Protein AF-A0A183U9F6-F1 (afdb_monomer)

Radius of gyration: 13.03 Å; Cα contacts (8 Å, |Δi|>4): 151; chains: 1; bounding box: 29×38×29 Å

Nearest PDB structures (foldseek):
  3mmy-assembly4_G  TM=9.254E-01  e=2.976E-05  Homo sapiens
  7vph-assembly4_G  TM=9.158E-01  e=4.800E-05  Homo sapiens
  7f90-assembly2_C  TM=9.411E-01  e=7.294E-05  Homo sapiens
  7byf-assembly2_D  TM=9.411E-01  e=8.727E-05  Mus musculus
  7vpg-assembly1_A  TM=9.030E-01  e=6.871E-05  Homo sapiens

Mean predicted aligned error: 4.93 Å

Solvent-accessible surface area (backbone atoms only — not comparable to full-atom values): 4717 Å² total; per-residue (Å²): 132,82,67,97,80,62,57,68,59,58,88,64,78,93,37,63,75,62,26,76,46,69,52,85,90,50,94,97,55,86,49,36,41,37,38,22,11,57,67,14,37,39,40,33,29,38,48,45,98,86,36,49,41,42,74,74,49,74,46,77,70,89,44,60,31,74,74,82,83,78,84,83,79,92,123

pLDDT: mean 89.65, std 14.22, range [39.34, 98.38]

Secondary structure (DSSP, 8-state):
---TT----SS--SS-EEEEEEPP--TTSPEEEEEEETTSEEEEEEE-TTS-EEEEEEEE-SS------PPP---

Organism: Toxocara canis (NCBI:txid6265)

InterPro domains:
  IPR015943 WD40/YVTN repeat-like-containing domain superfamily [G3DSA:2.130.10.10] (6-72)
  IPR036322 WD40-repeat-containing domain superfamily [SSF50978] (13-71)

Foldseek 3Di:
DPDPQAADAPPDDPADWQEKDWDDDDPPDWIKIWTWAQSQKIWIWTADPSSYTHTDDMDRRPGGDNYDDDDDDPD

Structure (mmCIF, N/CA/C/O backbone):
data_AF-A0A183U9F6-F1
#
_entry.id   AF-A0A183U9F6-F1
#
loop_
_atom_site.group_PDB
_atom_site.id
_atom_site.type_symbol
_atom_site.label_atom_id
_atom_site.label_alt_id
_atom_site.label_comp_id
_atom_site.label_asym_id
_atom_site.label_entity_id
_atom_site.label_seq_id
_atom_site.pdbx_PDB_ins_code
_atom_site.Cartn_x
_atom_site.Cartn_y
_atom_site.Cartn_z
_atom_site.occupancy
_atom_site.B_iso_or_equiv
_atom_site.auth_seq_id
_atom_site.auth_comp_id
_atom_site.auth_asym_id
_atom_site.auth_atom_id
_atom_site.pdbx_PDB_model_num
ATOM 1 N N . MET A 1 1 ? 1.416 22.412 5.547 1.00 39.34 1 MET A N 1
ATOM 2 C CA . MET A 1 1 ? 1.405 21.749 6.867 1.00 39.34 1 MET A CA 1
ATOM 3 C C . MET A 1 1 ? 0.559 20.497 6.702 1.00 39.34 1 MET A C 1
ATOM 5 O O . MET A 1 1 ? -0.623 20.637 6.425 1.00 39.34 1 MET A O 1
ATOM 9 N N . LEU A 1 2 ? 1.165 19.305 6.687 1.00 47.19 2 LEU A N 1
ATOM 10 C CA . LEU A 1 2 ? 0.404 18.052 6.578 1.00 47.19 2 LEU A CA 1
ATOM 11 C C . LEU A 1 2 ? -0.427 17.888 7.859 1.00 47.19 2 LEU A C 1
ATOM 13 O O . LEU A 1 2 ? 0.055 18.245 8.936 1.00 47.19 2 LEU A O 1
ATOM 17 N N . SER A 1 3 ? -1.684 17.457 7.735 1.00 45.50 3 SER A N 1
ATOM 18 C CA . SER A 1 3 ? -2.604 17.383 8.873 1.00 45.50 3 SER A CA 1
ATOM 19 C C . SER A 1 3 ? -2.047 16.451 9.964 1.00 45.50 3 SER A C 1
ATOM 21 O O . SER A 1 3 ? -1.394 15.455 9.645 1.00 45.50 3 SER A O 1
A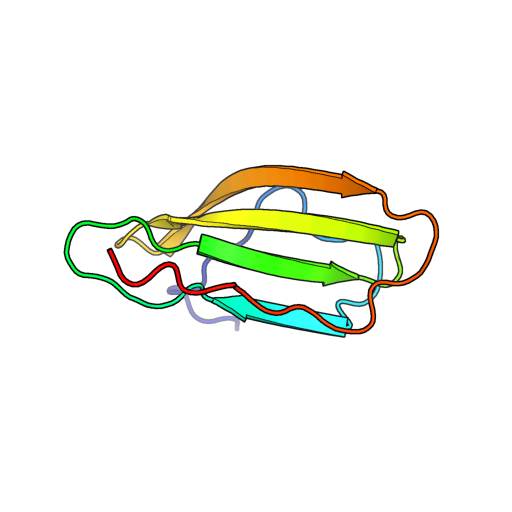TOM 23 N N . PRO A 1 4 ? -2.306 16.727 11.254 1.00 55.41 4 PRO A N 1
ATOM 24 C CA . PRO A 1 4 ? -1.826 15.890 12.357 1.00 55.41 4 PRO A CA 1
ATOM 25 C C . PRO A 1 4 ? -2.513 14.512 12.440 1.00 55.41 4 PRO A C 1
ATOM 27 O O . PRO A 1 4 ? -2.234 13.754 13.361 1.00 55.41 4 PRO A O 1
ATOM 30 N N . PHE A 1 5 ? -3.388 14.171 11.486 1.00 57.25 5 PHE A N 1
ATOM 31 C CA . PHE A 1 5 ? -4.213 12.957 11.486 1.00 57.25 5 PHE A CA 1
ATOM 32 C C . PHE A 1 5 ? -3.848 11.970 10.361 1.00 57.25 5 PHE A C 1
ATOM 34 O O . PHE A 1 5 ? -4.682 11.180 9.929 1.00 57.25 5 PHE A O 1
ATOM 41 N N . GLY A 1 6 ? -2.616 12.030 9.847 1.00 66.62 6 GLY A N 1
ATOM 42 C CA . GLY A 1 6 ? -2.151 11.163 8.761 1.00 66.62 6 GLY A CA 1
ATOM 43 C C . GLY A 1 6 ? -1.382 9.932 9.247 1.00 66.62 6 GLY A C 1
ATOM 44 O O . GLY A 1 6 ? -0.473 10.046 10.066 1.00 66.62 6 GLY A O 1
ATOM 45 N N . CYS A 1 7 ? -1.688 8.766 8.675 1.00 77.81 7 CYS A N 1
ATOM 46 C CA . CYS A 1 7 ? -0.910 7.545 8.875 1.00 77.81 7 CYS A CA 1
ATOM 47 C C . CYS A 1 7 ? 0.381 7.608 8.050 1.00 77.81 7 CYS A C 1
ATOM 49 O O . CYS A 1 7 ? 0.345 7.500 6.823 1.00 77.81 7 CYS A O 1
ATOM 51 N N . LYS A 1 8 ? 1.532 7.813 8.704 1.00 88.12 8 LYS A N 1
ATOM 52 C CA . LYS A 1 8 ? 2.840 7.715 8.041 1.00 88.12 8 LYS A CA 1
ATOM 53 C C . LYS A 1 8 ? 3.282 6.258 8.043 1.00 88.12 8 LYS A C 1
ATOM 55 O O . LYS A 1 8 ? 3.575 5.701 9.097 1.00 88.12 8 LYS A O 1
ATOM 60 N N . VAL A 1 9 ? 3.343 5.659 6.859 1.00 91.56 9 VAL A N 1
ATOM 61 C CA . VAL A 1 9 ? 3.746 4.260 6.723 1.00 91.56 9 VAL A CA 1
ATOM 62 C C . VAL A 1 9 ? 5.233 4.064 7.060 1.00 91.56 9 VAL A C 1
ATOM 64 O O . VAL A 1 9 ? 6.072 4.862 6.626 1.00 91.56 9 VAL A O 1
ATOM 67 N N . PRO A 1 10 ? 5.591 3.021 7.829 1.00 93.62 10 PRO A N 1
ATOM 68 C CA . PRO A 1 10 ? 6.975 2.577 7.946 1.00 93.62 10 PRO A CA 1
ATOM 69 C C . PRO A 1 10 ? 7.425 1.922 6.635 1.00 93.62 10 PRO A C 1
ATOM 71 O O . PRO A 1 10 ? 6.615 1.309 5.942 1.00 93.62 10 PRO A O 1
ATOM 74 N N . SER A 1 11 ? 8.716 2.029 6.311 1.00 93.94 11 SER A N 1
ATOM 75 C CA . SER A 1 11 ? 9.298 1.478 5.074 1.00 93.94 11 SER A CA 1
ATOM 76 C C . SER A 1 11 ? 8.506 1.884 3.817 1.00 93.94 11 SER A C 1
ATOM 78 O O . SER A 1 11 ? 7.943 1.018 3.139 1.00 93.94 11 SER A O 1
ATOM 80 N N . PRO A 1 12 ? 8.385 3.199 3.540 1.00 95.31 12 PRO A N 1
ATOM 81 C CA . PRO A 1 12 ? 7.653 3.676 2.373 1.00 95.31 12 PRO A CA 1
ATOM 82 C C . PRO A 1 12 ? 8.304 3.180 1.067 1.00 95.31 12 PRO A C 1
ATOM 84 O O . PRO A 1 12 ? 9.462 2.766 1.083 1.00 95.31 12 PRO A O 1
ATOM 87 N N . PRO A 1 13 ? 7.579 3.224 -0.062 1.00 96.31 13 PRO A N 1
ATOM 88 C CA . PRO A 1 13 ? 8.163 2.976 -1.376 1.00 96.31 13 PRO A CA 1
ATOM 89 C C . PRO A 1 13 ? 9.335 3.916 -1.680 1.00 96.31 13 PRO A C 1
ATOM 91 O O . PRO A 1 13 ? 9.283 5.097 -1.329 1.00 96.31 13 PRO A O 1
ATOM 94 N N . ASP A 1 14 ? 10.364 3.38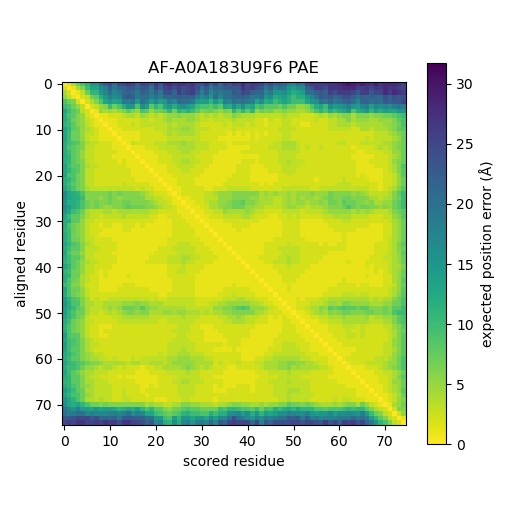6 -2.342 1.00 96.62 14 ASP A N 1
ATOM 95 C CA . ASP A 1 14 ? 11.592 4.128 -2.681 1.00 96.62 14 ASP A CA 1
ATOM 96 C C . ASP A 1 14 ? 11.493 4.840 -4.044 1.00 96.62 14 ASP A C 1
ATOM 98 O O . ASP A 1 14 ? 12.364 5.627 -4.414 1.00 96.62 14 ASP A O 1
ATOM 102 N N . ASP A 1 15 ? 10.405 4.588 -4.775 1.00 97.31 15 ASP A N 1
ATOM 103 C CA . ASP A 1 15 ? 10.043 5.245 -6.029 1.00 97.31 15 ASP A CA 1
ATOM 104 C C . ASP A 1 15 ? 8.528 5.541 -6.055 1.00 97.31 15 ASP A C 1
ATOM 106 O O . ASP A 1 15 ? 7.768 5.191 -5.143 1.00 97.31 15 ASP A O 1
ATOM 110 N N . THR A 1 16 ? 8.075 6.197 -7.117 1.00 97.75 16 THR A N 1
ATOM 111 C CA . THR A 1 16 ? 6.720 6.694 -7.340 1.00 97.75 16 THR A CA 1
ATOM 112 C C . THR A 1 16 ? 5.663 5.625 -7.070 1.00 97.75 16 THR A C 1
ATOM 114 O O . THR A 1 16 ? 5.677 4.537 -7.646 1.00 97.75 16 THR A O 1
ATOM 117 N N . VAL A 1 17 ? 4.706 5.952 -6.201 1.00 97.94 17 VAL A N 1
ATOM 118 C CA . VAL A 1 17 ? 3.539 5.105 -5.933 1.00 97.94 17 VAL A CA 1
ATOM 119 C C . VAL A 1 17 ? 2.546 5.247 -7.078 1.00 97.94 17 VAL A C 1
ATOM 121 O O . VAL A 1 17 ? 2.091 6.350 -7.371 1.00 97.94 17 VAL A O 1
ATOM 124 N N . GLN A 1 18 ? 2.203 4.128 -7.706 1.00 98.06 18 GLN A N 1
ATOM 125 C CA . GLN A 1 18 ? 1.301 4.076 -8.854 1.00 98.06 18 GLN A CA 1
ATOM 126 C C . GLN A 1 18 ? -0.118 3.662 -8.456 1.00 98.06 18 GLN A C 1
ATOM 128 O O . GLN A 1 18 ? -1.091 4.171 -9.011 1.00 98.06 18 GLN A O 1
ATOM 133 N N . ALA A 1 19 ? -0.236 2.754 -7.486 1.00 97.38 19 ALA A N 1
ATOM 134 C CA . ALA A 1 19 ? -1.508 2.224 -7.017 1.00 97.38 19 ALA A CA 1
ATOM 135 C C . ALA A 1 19 ? -1.556 2.229 -5.488 1.00 97.38 19 ALA A C 1
ATOM 137 O O . ALA A 1 19 ? -0.569 1.907 -4.825 1.00 97.38 19 ALA A O 1
ATOM 138 N N . LEU A 1 20 ? -2.714 2.582 -4.932 1.00 97.06 20 LEU A N 1
ATOM 139 C CA . LEU A 1 20 ? -2.974 2.576 -3.497 1.00 97.06 20 LEU A CA 1
ATOM 140 C C . LEU A 1 20 ? -4.422 2.140 -3.254 1.00 97.06 20 LEU A C 1
ATOM 142 O O . LEU A 1 20 ? -5.342 2.739 -3.814 1.00 97.06 20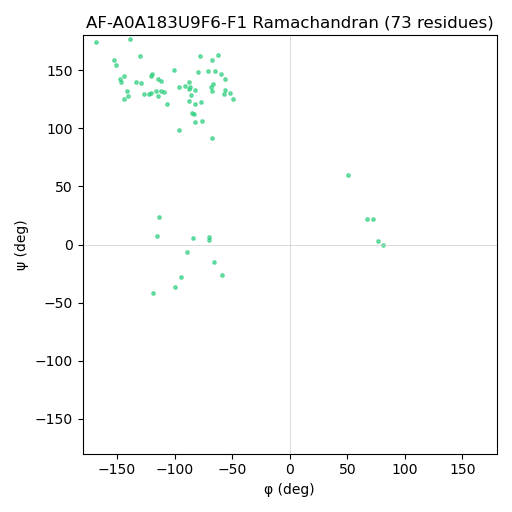 LEU A O 1
ATOM 146 N N . LYS A 1 21 ? -4.635 1.101 -2.442 1.00 96.88 21 LYS A N 1
ATOM 147 C CA . LYS A 1 21 ? -5.973 0.540 -2.191 1.00 96.88 21 LYS A CA 1
ATOM 148 C C . LYS A 1 21 ? -6.131 0.125 -0.734 1.00 96.88 21 LYS A C 1
ATOM 150 O O . LYS A 1 21 ? -5.283 -0.585 -0.194 1.00 96.88 21 LYS A O 1
ATOM 155 N N . PHE A 1 22 ? -7.240 0.518 -0.119 1.00 94.94 22 PHE A N 1
ATOM 156 C CA . PHE A 1 22 ? -7.684 -0.100 1.128 1.00 94.94 22 PHE A CA 1
ATOM 157 C C . PHE A 1 22 ? -8.377 -1.427 0.836 1.00 94.94 22 PHE A C 1
ATOM 159 O O . PHE A 1 22 ? -8.994 -1.577 -0.220 1.00 94.94 22 PHE A O 1
ATOM 166 N N . ASN A 1 23 ? -8.271 -2.376 1.762 1.00 95.00 23 ASN A N 1
ATOM 167 C CA . ASN A 1 23 ? -9.084 -3.583 1.709 1.00 95.00 23 ASN A CA 1
ATOM 168 C C . ASN A 1 23 ? -10.573 -3.260 1.957 1.00 95.00 23 ASN A C 1
ATOM 170 O O . ASN A 1 23 ? -10.898 -2.234 2.568 1.00 95.00 23 ASN A O 1
ATOM 174 N N . PRO A 1 24 ? -11.488 -4.146 1.529 1.00 92.88 24 PRO A N 1
ATOM 175 C CA . PRO A 1 24 ? -12.895 -4.083 1.905 1.00 92.88 24 PRO A CA 1
ATOM 176 C C . PRO A 1 24 ? -13.063 -3.985 3.425 1.00 92.88 24 PRO A C 1
ATOM 178 O O . PRO A 1 24 ? -12.467 -4.749 4.186 1.00 92.88 24 PRO A O 1
ATOM 181 N N . THR A 1 25 ? -13.869 -3.024 3.880 1.00 89.62 25 THR A N 1
ATOM 182 C CA . THR A 1 25 ? -14.103 -2.807 5.313 1.00 89.62 25 THR A CA 1
ATOM 183 C C . THR A 1 25 ? -15.171 -3.771 5.815 1.00 89.62 25 THR A C 1
ATOM 185 O O . THR A 1 25 ? -16.359 -3.582 5.561 1.00 89.62 25 THR A O 1
ATOM 188 N N . ILE A 1 26 ? -14.743 -4.794 6.554 1.00 88.25 26 ILE A N 1
ATOM 189 C CA . ILE A 1 26 ? -15.617 -5.796 7.171 1.00 88.25 26 ILE A CA 1
ATOM 190 C C . ILE A 1 26 ? -15.568 -5.614 8.691 1.00 88.25 26 ILE A C 1
ATOM 192 O O . ILE A 1 26 ? -14.492 -5.501 9.280 1.00 88.25 26 ILE A O 1
ATOM 196 N N . ALA A 1 27 ? -16.733 -5.580 9.342 1.00 88.50 27 ALA A N 1
ATOM 197 C CA . ALA A 1 27 ? -16.820 -5.389 10.789 1.00 88.50 27 ALA A CA 1
ATOM 198 C C . ALA A 1 27 ? -16.025 -6.470 11.545 1.00 88.50 27 ALA A C 1
ATOM 200 O O . ALA A 1 27 ? -16.190 -7.664 11.301 1.00 88.50 27 ALA A O 1
ATOM 201 N N . GLY A 1 28 ? -15.163 -6.041 12.471 1.00 88.31 28 GLY A N 1
ATOM 202 C CA . GLY A 1 28 ? -14.298 -6.934 13.249 1.00 88.31 28 GLY A CA 1
ATOM 203 C C . GLY A 1 28 ? -13.023 -7.395 12.531 1.00 88.31 28 GLY A C 1
ATOM 204 O O . GLY A 1 28 ? -12.233 -8.114 13.140 1.00 88.31 28 GLY A O 1
ATOM 205 N N . GLN A 1 29 ? -12.789 -6.981 11.281 1.00 90.75 29 GLN A N 1
ATOM 206 C CA . GLN A 1 29 ? -11.538 -7.245 10.569 1.00 90.75 29 GLN A CA 1
ATOM 207 C C . GLN A 1 29 ? -10.598 -6.027 10.581 1.00 90.75 29 GLN A C 1
ATOM 209 O O . GLN A 1 29 ? -11.059 -4.884 10.618 1.00 90.75 29 GLN A O 1
ATOM 214 N N . PRO A 1 30 ? -9.271 -6.248 10.549 1.00 93.19 30 PRO A N 1
ATOM 215 C CA . PRO A 1 30 ? -8.296 -5.168 10.438 1.00 93.19 30 PRO A CA 1
ATOM 216 C C . PRO A 1 30 ? -8.402 -4.416 9.101 1.00 93.19 30 PRO A C 1
ATOM 218 O O . PRO A 1 30 ? -8.710 -4.995 8.057 1.00 93.19 30 PRO A O 1
ATOM 221 N N . ILE A 1 31 ? -8.071 -3.124 9.139 1.00 94.00 31 ILE A N 1
ATOM 222 C CA . ILE A 1 31 ? -7.929 -2.283 7.947 1.00 94.00 31 ILE A CA 1
ATOM 223 C C . ILE A 1 31 ? -6.497 -2.413 7.430 1.00 94.00 31 ILE A C 1
ATOM 225 O O . ILE A 1 31 ? -5.533 -2.130 8.146 1.00 94.00 31 ILE A O 1
ATOM 229 N N . PHE A 1 32 ? -6.363 -2.806 6.171 1.00 95.56 32 PHE A N 1
ATOM 230 C CA . PHE A 1 32 ? -5.108 -2.888 5.447 1.00 95.56 32 PHE A CA 1
ATOM 231 C C . PHE A 1 32 ? -5.067 -1.883 4.301 1.00 95.56 32 PHE A C 1
ATOM 233 O O . PHE A 1 32 ? -6.045 -1.661 3.590 1.00 95.56 32 PHE A O 1
ATOM 240 N N . LEU A 1 33 ? -3.886 -1.317 4.101 1.00 96.44 33 LEU A N 1
ATOM 241 C CA . LEU A 1 33 ? -3.528 -0.476 2.974 1.00 96.44 33 LEU A CA 1
ATOM 242 C C . LEU A 1 33 ? -2.468 -1.206 2.158 1.00 96.44 33 LEU A C 1
ATOM 244 O O . LEU A 1 33 ? -1.450 -1.612 2.716 1.00 96.44 33 LEU A O 1
ATOM 248 N N . VAL A 1 34 ? -2.678 -1.342 0.852 1.00 97.94 34 VAL A N 1
ATOM 249 C CA . VAL A 1 34 ? -1.657 -1.843 -0.074 1.00 97.94 34 VAL A CA 1
ATOM 250 C C . VAL A 1 34 ? -1.196 -0.731 -1.009 1.00 97.94 34 VAL A C 1
ATOM 252 O O . VAL A 1 34 ? -2.015 0.062 -1.477 1.00 97.94 34 VAL A O 1
ATOM 255 N N . SER A 1 35 ? 0.106 -0.684 -1.293 1.00 98.31 35 SER A N 1
ATOM 256 C CA . SER A 1 35 ? 0.680 0.136 -2.363 1.00 98.31 35 SER A CA 1
ATOM 257 C C . SER A 1 35 ? 1.400 -0.703 -3.405 1.00 98.31 35 SER A C 1
ATOM 259 O O . SER A 1 35 ? 2.083 -1.669 -3.056 1.00 98.31 35 SER A O 1
ATOM 261 N N . GLY A 1 36 ? 1.333 -0.241 -4.649 1.00 98.38 36 GLY A N 1
ATOM 262 C CA . GLY A 1 36 ? 2.161 -0.674 -5.763 1.00 98.38 36 GLY A CA 1
ATOM 263 C C . GLY A 1 36 ? 3.019 0.493 -6.233 1.00 98.38 36 GLY A C 1
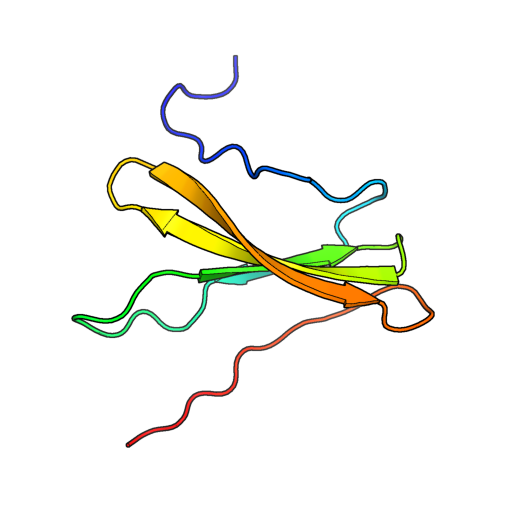ATOM 264 O O . GLY A 1 36 ? 2.506 1.604 -6.395 1.00 98.38 36 GLY A O 1
ATOM 265 N N . SER A 1 37 ? 4.315 0.258 -6.418 1.00 98.31 37 SER A N 1
ATOM 266 C CA . SER A 1 37 ? 5.279 1.287 -6.810 1.00 98.31 37 SER A CA 1
ATOM 267 C C . SER A 1 37 ? 6.144 0.844 -7.994 1.00 98.31 37 SER A C 1
ATOM 269 O O . SER A 1 37 ? 6.237 -0.339 -8.342 1.00 98.31 37 SER A O 1
ATOM 271 N N . TRP A 1 38 ? 6.765 1.835 -8.627 1.00 98.31 38 TRP A N 1
ATOM 272 C CA . TRP A 1 38 ? 7.769 1.678 -9.674 1.00 98.31 38 TRP A CA 1
ATOM 273 C C . TRP A 1 38 ? 9.071 1.034 -9.180 1.00 98.31 38 TRP A C 1
ATOM 275 O O . TRP A 1 38 ? 9.807 0.464 -9.983 1.00 98.31 38 TRP A O 1
ATOM 285 N N . ASP A 1 39 ? 9.290 0.976 -7.862 1.00 97.94 39 ASP A N 1
ATOM 286 C CA . ASP A 1 39 ? 10.391 0.224 -7.244 1.00 97.94 39 ASP A CA 1
ATOM 287 C C . ASP A 1 39 ? 10.230 -1.308 -7.335 1.00 97.94 39 ASP A C 1
ATOM 289 O O . ASP A 1 39 ? 11.043 -2.066 -6.806 1.00 97.94 39 ASP A O 1
ATOM 293 N N . SER A 1 40 ? 9.204 -1.770 -8.057 1.00 98.00 40 SER A N 1
ATOM 294 C CA . SER A 1 40 ? 8.880 -3.175 -8.309 1.00 98.00 40 SER A CA 1
ATOM 295 C C . SER A 1 40 ? 8.436 -3.954 -7.076 1.00 98.00 40 SER A C 1
ATOM 297 O O . SER A 1 40 ? 8.527 -5.186 -7.046 1.00 98.00 40 SER A O 1
ATOM 299 N N . VAL A 1 41 ? 7.951 -3.253 -6.050 1.00 98.25 41 VAL A N 1
ATOM 300 C CA . VAL A 1 41 ? 7.583 -3.856 -4.777 1.00 98.25 41 VAL A CA 1
ATOM 301 C C . VAL A 1 41 ? 6.149 -3.494 -4.374 1.00 98.25 41 VAL A C 1
ATOM 303 O O . VAL A 1 41 ? 5.750 -2.331 -4.313 1.00 98.25 41 VAL A O 1
ATOM 306 N N . ILE A 1 42 ? 5.377 -4.525 -4.030 1.00 98.25 42 ILE A N 1
ATOM 307 C CA . ILE A 1 42 ? 4.073 -4.419 -3.369 1.00 98.25 42 ILE A CA 1
ATOM 308 C C . ILE A 1 42 ? 4.307 -4.371 -1.861 1.00 98.25 42 ILE A C 1
ATOM 310 O O . ILE A 1 42 ? 5.071 -5.179 -1.331 1.00 98.25 42 ILE A O 1
ATOM 314 N N . ARG A 1 43 ? 3.642 -3.451 -1.158 1.00 98.38 43 ARG A N 1
ATOM 315 C CA . ARG A 1 43 ? 3.727 -3.310 0.307 1.00 98.38 43 ARG A CA 1
ATOM 316 C C . ARG A 1 43 ? 2.342 -3.268 0.920 1.00 98.38 43 ARG A C 1
ATOM 318 O O . ARG A 1 43 ? 1.464 -2.612 0.371 1.00 98.38 43 ARG A O 1
ATOM 325 N N . VAL A 1 44 ? 2.172 -3.939 2.056 1.00 97.94 44 VAL A N 1
ATOM 326 C CA . VAL A 1 44 ? 0.930 -3.969 2.835 1.00 97.94 44 VAL A CA 1
ATOM 327 C C . VAL A 1 44 ? 1.207 -3.465 4.244 1.00 97.94 44 VAL A C 1
ATOM 329 O O . VAL A 1 44 ? 2.101 -3.970 4.931 1.00 97.94 44 VAL A O 1
ATOM 332 N N . TRP A 1 45 ? 0.387 -2.521 4.692 1.00 97.75 45 TRP A N 1
ATOM 333 C CA . TRP A 1 45 ? 0.381 -2.013 6.058 1.00 97.75 45 TRP A CA 1
ATOM 334 C C . TRP A 1 45 ? -0.976 -2.236 6.706 1.00 97.75 45 TRP A C 1
ATOM 336 O O . TRP A 1 45 ? -2.004 -2.109 6.048 1.00 97.75 45 TRP A O 1
ATOM 346 N N . GLN A 1 46 ? -0.987 -2.523 8.003 1.00 96.00 46 GLN A N 1
ATOM 347 C CA . GLN A 1 46 ? -2.194 -2.408 8.815 1.00 96.00 46 GLN A CA 1
ATOM 348 C C . GLN A 1 46 ? -2.311 -0.978 9.332 1.00 96.00 46 GLN A C 1
ATOM 350 O O . GLN A 1 46 ? -1.328 -0.416 9.815 1.00 96.00 46 GLN A O 1
ATOM 355 N N . VAL A 1 47 ? -3.512 -0.412 9.254 1.00 94.38 47 VAL A N 1
ATOM 356 C CA . VAL A 1 47 ? -3.835 0.916 9.777 1.00 94.38 47 VAL A CA 1
ATOM 357 C C . VAL A 1 47 ? -4.681 0.747 11.035 1.00 94.38 47 VAL A C 1
ATOM 359 O O . VAL A 1 47 ? -5.739 0.120 10.999 1.00 94.38 47 VAL A O 1
ATOM 362 N N . SER A 1 48 ? -4.204 1.268 12.164 1.00 90.94 48 SER A N 1
ATOM 363 C CA . SER A 1 48 ? -4.959 1.270 13.419 1.00 90.94 48 SER A CA 1
ATOM 364 C C . SER A 1 48 ? -6.033 2.361 13.428 1.00 90.94 48 SER A C 1
ATOM 366 O O . SER A 1 48 ? -5.940 3.358 12.713 1.00 90.94 48 SER A O 1
ATOM 368 N N . GLU A 1 49 ? -7.008 2.231 14.329 1.00 86.19 49 GLU A N 1
ATOM 369 C CA . GLU A 1 49 ? -8.030 3.263 14.581 1.00 86.19 49 GLU A CA 1
ATOM 370 C C . GLU A 1 49 ? -7.427 4.612 15.011 1.00 86.19 49 GLU A C 1
ATOM 372 O O . GLU A 1 49 ? -8.001 5.670 14.770 1.00 86.19 49 GLU A O 1
ATOM 377 N N . THR A 1 50 ? -6.238 4.584 15.616 1.00 86.81 50 THR A N 1
ATOM 378 C CA . THR A 1 50 ? -5.479 5.777 16.020 1.00 86.81 50 THR A CA 1
ATOM 379 C C . THR A 1 50 ? -4.635 6.372 14.887 1.00 86.81 50 THR A C 1
ATOM 381 O O . THR A 1 50 ? -3.863 7.302 15.122 1.00 86.81 50 THR A O 1
ATOM 384 N N . GLY A 1 51 ? -4.751 5.839 13.666 1.00 83.75 51 GLY A N 1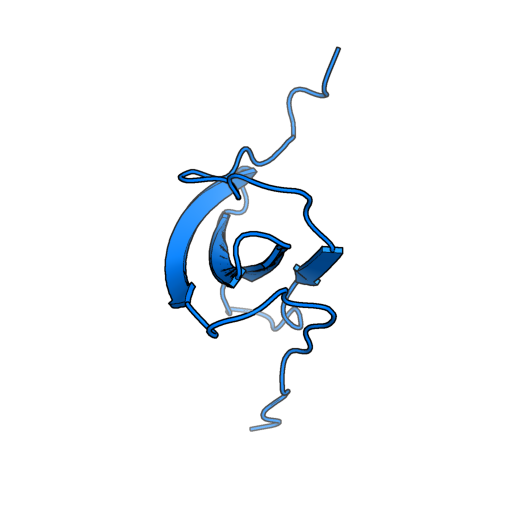
ATOM 385 C CA . GLY A 1 51 ? -4.001 6.293 12.497 1.00 83.75 51 GLY A CA 1
ATOM 386 C C . GLY A 1 51 ? -2.521 5.909 12.524 1.00 83.75 51 GLY A C 1
ATOM 387 O O . GLY A 1 51 ? -1.718 6.562 11.86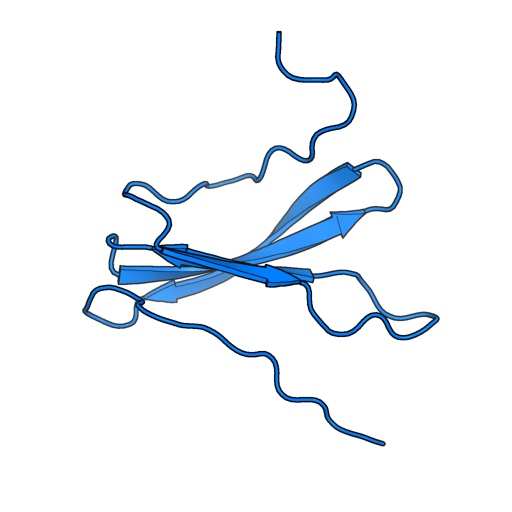5 1.00 83.75 51 GLY A O 1
ATOM 388 N N . GLN A 1 52 ? -2.135 4.883 13.288 1.00 90.69 52 GLN A N 1
ATOM 389 C CA . GLN A 1 52 ? -0.784 4.318 13.249 1.00 90.69 52 GLN A CA 1
ATOM 390 C C . GLN A 1 52 ? -0.697 3.236 12.172 1.00 90.69 52 GLN A C 1
ATOM 392 O O . GLN A 1 52 ? -1.617 2.435 12.011 1.00 90.69 52 GLN A O 1
ATOM 397 N N . CYS A 1 53 ? 0.418 3.212 11.444 1.00 93.44 53 CYS A N 1
ATOM 398 C CA . CYS A 1 53 ? 0.661 2.266 10.358 1.00 93.44 53 CYS A CA 1
ATOM 399 C C . CYS A 1 53 ? 1.724 1.254 10.786 1.00 93.44 53 CYS A C 1
ATOM 401 O O . CYS A 1 53 ? 2.807 1.637 11.226 1.00 93.44 53 CYS A O 1
ATOM 403 N N . GLU A 1 54 ? 1.452 -0.031 10.590 1.00 96.12 54 GLU A N 1
ATOM 404 C CA . GLU A 1 54 ? 2.392 -1.119 10.863 1.00 96.12 54 GLU A CA 1
ATOM 405 C C . GLU A 1 54 ? 2.654 -1.912 9.579 1.00 96.12 54 GLU A C 1
ATOM 407 O O . GLU A 1 54 ? 1.710 -2.304 8.896 1.00 96.12 54 GLU A O 1
ATOM 412 N N . ALA A 1 55 ? 3.921 -2.160 9.237 1.00 96.94 55 ALA A N 1
ATOM 413 C CA . ALA A 1 55 ? 4.269 -2.993 8.085 1.00 96.94 55 ALA A CA 1
ATOM 414 C C . ALA A 1 55 ? 3.866 -4.452 8.333 1.00 96.94 55 ALA A C 1
ATOM 416 O O . ALA A 1 55 ? 4.175 -5.010 9.385 1.00 96.94 55 ALA A O 1
ATOM 417 N N . LYS A 1 56 ? 3.194 -5.071 7.357 1.00 97.56 56 LYS A N 1
ATOM 418 C CA . LYS A 1 56 ? 2.714 -6.458 7.460 1.00 97.56 56 LYS A CA 1
ATOM 419 C C . LYS A 1 56 ? 3.303 -7.379 6.410 1.00 97.56 56 LYS A C 1
ATOM 421 O O . LYS A 1 56 ? 3.664 -8.504 6.739 1.00 97.56 56 LYS A O 1
ATOM 426 N N . ALA A 1 57 ? 3.409 -6.918 5.168 1.00 97.69 57 ALA A N 1
ATOM 427 C CA . ALA A 1 57 ? 3.956 -7.729 4.091 1.00 97.69 57 ALA A CA 1
ATOM 428 C C . ALA A 1 57 ? 4.624 -6.874 3.017 1.00 97.69 57 ALA A C 1
ATOM 430 O O . ALA A 1 57 ? 4.274 -5.710 2.812 1.00 97.69 57 ALA A O 1
ATOM 431 N N . GLN A 1 58 ? 5.570 -7.489 2.314 1.00 97.62 58 GLN A N 1
ATOM 432 C CA . GLN A 1 58 ? 6.231 -6.911 1.158 1.00 97.62 58 GLN A CA 1
ATOM 433 C C . GLN A 1 58 ? 6.573 -8.014 0.153 1.00 97.62 58 GLN A C 1
ATOM 435 O O . GLN A 1 58 ? 7.030 -9.085 0.549 1.00 97.62 58 GLN A O 1
ATOM 440 N N . GLN A 1 59 ? 6.394 -7.743 -1.139 1.00 98.12 59 GLN A N 1
ATOM 441 C CA . GLN A 1 59 ? 6.744 -8.672 -2.211 1.00 98.12 59 GLN A CA 1
ATOM 442 C C . GLN A 1 59 ? 7.353 -7.929 -3.401 1.00 98.12 59 GLN A C 1
ATOM 444 O O . GLN A 1 59 ? 6.756 -6.990 -3.915 1.00 98.12 59 GLN A O 1
ATOM 449 N N . ASN A 1 60 ? 8.527 -8.371 -3.858 1.00 97.62 60 ASN A N 1
ATOM 450 C CA . ASN A 1 60 ? 9.103 -7.918 -5.123 1.00 97.62 60 ASN A CA 1
ATOM 451 C C . ASN A 1 60 ? 8.472 -8.707 -6.282 1.00 97.62 60 ASN A C 1
ATOM 453 O O . ASN A 1 60 ? 8.367 -9.932 -6.201 1.00 97.62 60 ASN A O 1
ATOM 457 N N . VAL A 1 61 ? 8.047 -8.010 -7.335 1.00 96.75 61 VAL A N 1
ATOM 458 C CA . VAL A 1 61 ? 7.374 -8.605 -8.502 1.00 96.75 61 VAL A CA 1
ATOM 459 C C . VAL A 1 61 ? 8.176 -8.485 -9.806 1.00 96.75 61 VAL A C 1
ATOM 461 O O . VAL A 1 61 ? 7.681 -8.858 -10.864 1.00 96.75 61 VAL A O 1
ATOM 464 N N . GLY A 1 62 ? 9.425 -8.007 -9.749 1.00 96.69 62 GLY A N 1
ATOM 465 C CA . GLY A 1 62 ? 10.364 -7.992 -10.881 1.00 96.69 62 GL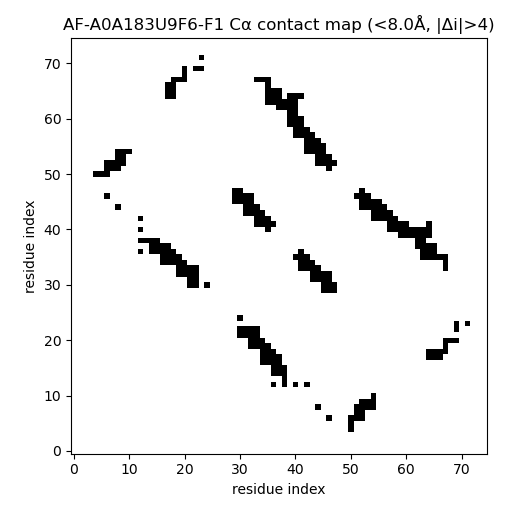Y A CA 1
ATOM 466 C C . GLY A 1 62 ? 10.123 -6.912 -11.943 1.00 96.69 62 GLY A C 1
ATOM 467 O O . GLY A 1 62 ? 10.847 -6.870 -12.935 1.00 96.69 62 GLY A O 1
ATOM 468 N N . GLY A 1 63 ? 9.137 -6.036 -11.745 1.00 97.25 63 GLY A N 1
ATOM 469 C CA . GLY A 1 63 ? 8.869 -4.868 -12.582 1.00 97.25 63 GLY A CA 1
ATOM 470 C C . GLY A 1 63 ? 7.861 -3.916 -11.927 1.00 97.25 63 GLY A C 1
ATOM 471 O O . GLY A 1 63 ? 7.307 -4.256 -10.879 1.00 97.25 63 GLY A O 1
ATOM 472 N N . PRO A 1 64 ? 7.604 -2.735 -12.520 1.00 98.00 64 PRO A N 1
ATOM 473 C CA . PRO A 1 64 ? 6.705 -1.737 -11.946 1.00 98.00 64 PRO A CA 1
ATOM 474 C C . PRO A 1 64 ? 5.303 -2.291 -11.681 1.00 98.00 64 PRO A C 1
ATOM 476 O O . PRO A 1 64 ? 4.695 -2.919 -12.551 1.00 98.00 64 PRO A O 1
ATOM 479 N N . VAL A 1 65 ? 4.767 -2.019 -10.491 1.00 98.06 65 VAL A N 1
ATOM 480 C CA . VAL A 1 65 ? 3.391 -2.392 -10.146 1.00 98.06 65 VAL A CA 1
ATOM 481 C C . VAL A 1 65 ? 2.452 -1.319 -10.682 1.00 98.06 65 VAL A C 1
ATOM 483 O O . VAL A 1 65 ? 2.469 -0.189 -10.201 1.00 98.06 65 VAL A O 1
ATOM 486 N N . LEU A 1 66 ? 1.633 -1.666 -11.674 1.00 97.81 66 LEU A N 1
ATOM 487 C CA . LEU A 1 66 ? 0.763 -0.699 -12.353 1.00 97.81 66 LEU A CA 1
ATOM 488 C C . LEU A 1 66 ? -0.654 -0.629 -11.778 1.00 97.81 66 LEU A C 1
ATOM 490 O O . LEU A 1 66 ? -1.283 0.423 -11.853 1.00 97.81 66 LEU A O 1
ATOM 494 N N . ASP A 1 67 ? -1.143 -1.727 -11.205 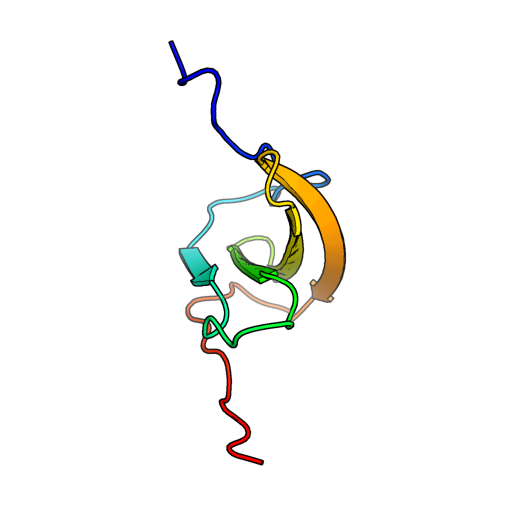1.00 97.44 67 ASP A N 1
ATOM 495 C CA . ASP A 1 67 ? -2.476 -1.807 -10.613 1.00 97.44 67 ASP A CA 1
ATOM 496 C C . ASP A 1 67 ? -2.520 -2.854 -9.493 1.00 97.44 67 ASP A C 1
ATOM 498 O O . ASP A 1 67 ? -1.662 -3.739 -9.421 1.00 97.44 67 ASP A O 1
ATOM 502 N N . LEU A 1 68 ? -3.507 -2.726 -8.606 1.00 96.62 68 LEU A N 1
ATOM 503 C CA . LEU A 1 68 ? -3.740 -3.593 -7.456 1.00 96.62 68 LEU A CA 1
ATOM 504 C C . LEU A 1 68 ? -5.236 -3.702 -7.171 1.00 96.62 68 LEU A C 1
ATOM 506 O O . LEU A 1 68 ? -5.952 -2.702 -7.215 1.00 96.62 68 LEU A O 1
ATOM 510 N N . GLU A 1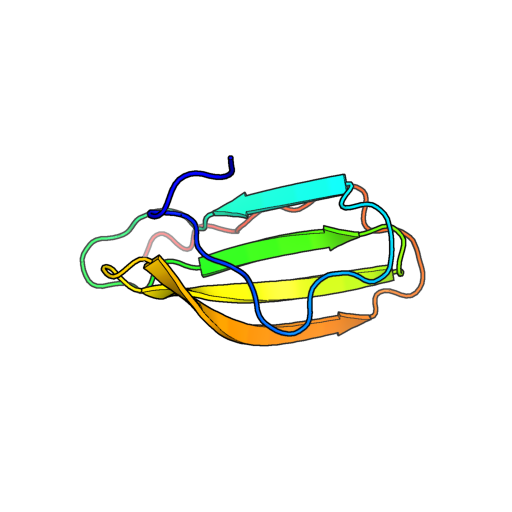 69 ? -5.675 -4.891 -6.770 1.00 95.69 69 GLU A N 1
ATOM 511 C CA . GLU A 1 69 ? -7.049 -5.136 -6.341 1.00 95.69 69 GLU A CA 1
ATOM 512 C C . GLU A 1 69 ? -7.067 -6.154 -5.197 1.00 95.69 69 GLU A C 1
ATOM 514 O O . GLU A 1 69 ? -6.247 -7.077 -5.155 1.00 95.69 69 GLU A O 1
ATOM 519 N N . TRP A 1 70 ? -7.992 -5.973 -4.256 1.00 93.44 70 TRP A N 1
ATOM 520 C CA . TRP A 1 70 ? -8.233 -6.947 -3.197 1.00 93.44 70 TRP A CA 1
ATOM 521 C C . TRP A 1 70 ? -9.304 -7.925 -3.670 1.00 93.44 70 TRP A C 1
ATOM 523 O O . TRP A 1 70 ? -10.320 -7.519 -4.223 1.00 93.44 70 TRP A O 1
ATOM 533 N N . PHE A 1 71 ? -9.105 -9.220 -3.437 1.00 88.50 71 PHE A N 1
ATOM 534 C CA . PHE A 1 71 ? -10.168 -10.193 -3.667 1.00 88.50 71 PHE A CA 1
ATOM 535 C C . PHE A 1 71 ? -11.059 -10.277 -2.424 1.00 88.50 71 PHE A C 1
ATOM 537 O O . PHE A 1 71 ? -10.575 -10.469 -1.307 1.00 88.50 71 PHE A O 1
ATOM 544 N N . GLU A 1 72 ? -12.368 -10.150 -2.616 1.00 77.38 72 GLU A N 1
ATOM 545 C CA . GLU A 1 72 ? -13.350 -10.438 -1.575 1.00 77.38 72 GLU A CA 1
ATOM 546 C C . GLU A 1 72 ? -13.614 -11.942 -1.536 1.00 77.38 72 GLU A C 1
ATOM 548 O O . GLU A 1 72 ? -14.047 -12.537 -2.524 1.00 77.38 72 GLU A O 1
ATOM 553 N N . VAL A 1 73 ? -13.371 -12.571 -0.385 1.00 67.06 73 VAL A N 1
ATOM 554 C CA . VAL A 1 73 ? -13.930 -13.897 -0.113 1.00 67.06 73 VAL A CA 1
ATOM 555 C C . VAL A 1 73 ? -15.204 -13.673 0.686 1.00 67.06 73 VAL A C 1
ATOM 557 O O . VAL A 1 73 ? -15.154 -13.446 1.892 1.00 67.06 73 VAL A O 1
ATOM 560 N N . ASN A 1 74 ? -16.344 -13.703 -0.002 1.00 56.41 74 ASN A N 1
ATOM 561 C CA . ASN A 1 74 ? -17.648 -13.780 0.648 1.00 56.41 74 ASN A CA 1
ATOM 562 C C . ASN A 1 74 ? -17.760 -15.161 1.311 1.00 56.41 74 ASN A C 1
ATOM 564 O O . ASN A 1 74 ? -18.138 -16.130 0.652 1.00 56.41 74 ASN A O 1
ATOM 568 N N . CYS A 1 75 ? -17.360 -15.252 2.579 1.00 50.91 75 CYS A N 1
ATOM 569 C CA . CYS A 1 75 ? -17.643 -16.390 3.453 1.00 50.91 75 CYS A CA 1
ATOM 570 C C . CYS A 1 75 ? -18.951 -16.147 4.205 1.00 50.91 75 CYS A C 1
ATOM 572 O O . CYS A 1 75 ? -19.076 -15.054 4.805 1.00 50.91 75 CYS A O 1
#

Sequence (75 aa):
MLSPFGCKVPSPPDDTVQALKFNPTIAGQPIFLVSGSWDSVIRVWQVSETGQCEAKAQQNVGGPVLDLEWFEVNC